Protein AF-A0A5B6ZWM9-F1 (afdb_monomer_lite)

Secondary structure (DSSP, 8-state):
--HHHHHHHHHHHHHHHHHHHHHHHHHHHHHHHHHHHHHHHHHHHHT--HHHHHHHH-HHHH-SSS-----HHHHHHHHHHHHHHHHHHHHHHHHHHHTTSS--

Organism: Davidia involucrata (NCBI:txid16924)

InterPro domains:
  IPR007145 Microtubule-associated protein, MAP65/Ase1/PRC1 [PTHR19321] (1-97)

Sequence (104 aa):
VDETDLSSRKLEDLHKELLALQNEKNDCLKLVLDHLKTLNSLCSVLGMDFKQTVSEVHPSLGDFEGTKNTSSDTIERLAIAIQRLTEVKIQRMQRCGSSKILQL

pLDDT: mean 73.12, std 13.54, range [40.81, 89.62]

Radius of gyration: 22.66 Å; chains: 1; bounding box: 49×35×76 Å

Foldseek 3Di:
DDVVVVVVVVVVVVVVVVVVVVVVVVVLVVVVVVLLVVLVVLCVVVVHDSLVLQCVLPVLRSDPPDDPPSDPSSVVSSVVSVVVSVVVVVVVVVVVVPVPPPPD

Structure (mmCIF, N/CA/C/O backbone):
data_AF-A0A5B6ZWM9-F1
#
_entry.id   AF-A0A5B6ZWM9-F1
#
loop_
_atom_site.group_PDB
_atom_site.id
_atom_site.type_symbol
_atom_site.label_atom_id
_atom_site.label_alt_id
_atom_site.label_comp_id
_atom_site.label_asym_id
_atom_site.label_entity_id
_atom_site.label_seq_id
_atom_site.pdbx_PDB_ins_code
_atom_site.Cartn_x
_atom_site.Cartn_y
_atom_site.Cartn_z
_atom_site.occupancy
_atom_site.B_iso_or_equiv
_atom_site.auth_seq_id
_atom_site.auth_comp_id
_atom_site.auth_asym_id
_atom_site.auth_atom_id
_atom_site.pdbx_PDB_model_num
ATOM 1 N N . VAL A 1 1 ? 28.707 6.639 -38.157 1.00 54.91 1 VAL A N 1
ATOM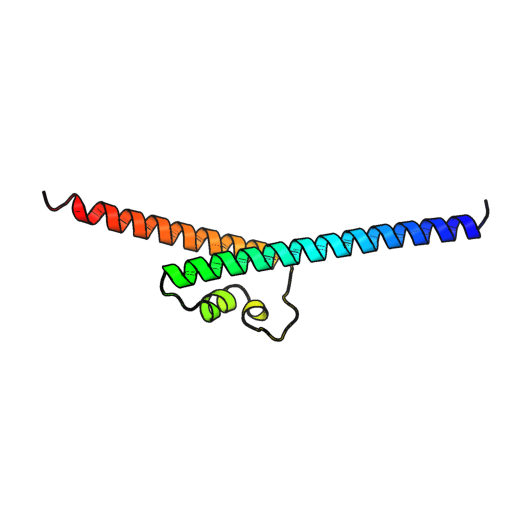 2 C CA . VAL A 1 1 ? 28.111 6.410 -36.823 1.00 54.91 1 VAL A CA 1
ATOM 3 C C . VAL A 1 1 ? 27.705 4.956 -36.805 1.00 54.91 1 VAL A C 1
ATOM 5 O O . VAL A 1 1 ? 26.917 4.572 -37.656 1.00 54.91 1 VAL A O 1
ATOM 8 N N . ASP A 1 2 ? 28.370 4.159 -35.973 1.00 58.66 2 ASP A N 1
ATOM 9 C CA . ASP A 1 2 ? 28.263 2.697 -35.945 1.00 58.66 2 ASP A CA 1
ATOM 10 C C . ASP A 1 2 ? 26.919 2.262 -35.339 1.00 58.66 2 ASP A C 1
ATOM 12 O O . ASP A 1 2 ? 26.571 2.688 -34.237 1.00 58.66 2 ASP A O 1
ATOM 16 N N . GLU A 1 3 ? 26.155 1.415 -36.034 1.00 64.50 3 GLU A N 1
ATOM 17 C CA . GLU A 1 3 ? 24.854 0.905 -35.556 1.00 64.50 3 GLU A CA 1
ATOM 18 C C . GLU A 1 3 ? 24.982 0.1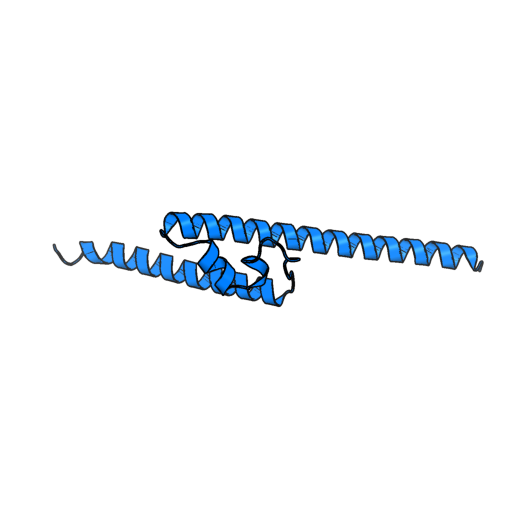32 -34.233 1.00 64.50 3 GLU A C 1
ATOM 20 O O . GLU A 1 3 ? 24.094 0.174 -33.378 1.00 64.50 3 GLU A O 1
ATOM 25 N N . THR A 1 4 ? 26.132 -0.510 -34.023 1.00 66.12 4 THR A N 1
ATOM 26 C CA . THR A 1 4 ? 26.466 -1.249 -32.803 1.00 66.12 4 THR A CA 1
ATOM 27 C C . THR A 1 4 ? 26.521 -0.330 -31.574 1.00 66.12 4 THR A C 1
ATOM 29 O O . THR A 1 4 ? 25.986 -0.674 -30.520 1.00 66.12 4 THR A O 1
ATOM 32 N N . ASP A 1 5 ? 27.069 0.882 -31.711 1.00 67.06 5 ASP A N 1
ATOM 33 C CA . ASP A 1 5 ? 27.131 1.884 -30.633 1.00 67.06 5 ASP A CA 1
ATOM 34 C C . ASP A 1 5 ? 25.730 2.428 -30.284 1.00 67.06 5 ASP A C 1
ATOM 36 O O . ASP A 1 5 ? 25.387 2.616 -29.115 1.00 67.06 5 ASP A O 1
ATOM 40 N N . LEU A 1 6 ? 24.857 2.577 -31.288 1.00 66.12 6 LEU A N 1
ATOM 41 C CA . LEU A 1 6 ? 23.456 2.965 -31.079 1.00 66.12 6 LEU A CA 1
ATOM 42 C C . LEU A 1 6 ? 22.657 1.884 -30.331 1.00 66.12 6 LEU A C 1
ATOM 44 O O . LEU A 1 6 ? 21.859 2.211 -29.449 1.00 66.12 6 LEU A O 1
ATOM 48 N N . SER A 1 7 ? 22.883 0.601 -30.642 1.00 72.88 7 SER A N 1
ATOM 49 C CA . SER A 1 7 ? 22.219 -0.510 -29.944 1.00 72.88 7 SER A CA 1
ATOM 50 C C . SER A 1 7 ? 22.646 -0.648 -28.480 1.00 72.88 7 SER A C 1
ATOM 52 O O . SER A 1 7 ? 21.799 -0.909 -27.624 1.00 72.88 7 SER A O 1
ATOM 54 N N . SER A 1 8 ? 23.924 -0.397 -28.170 1.00 71.06 8 SER A N 1
ATOM 55 C CA . SER A 1 8 ? 24.446 -0.483 -26.801 1.00 71.06 8 SER A CA 1
ATOM 56 C C . SER A 1 8 ? 23.828 0.585 -25.901 1.00 71.06 8 SER A C 1
ATOM 58 O O . SER A 1 8 ? 23.340 0.278 -24.815 1.00 71.06 8 SER A O 1
ATOM 60 N N . ARG A 1 9 ? 23.756 1.834 -26.380 1.00 78.69 9 ARG A N 1
ATOM 61 C CA . ARG A 1 9 ? 23.150 2.942 -25.620 1.00 78.69 9 ARG A CA 1
ATOM 62 C C . ARG A 1 9 ? 21.672 2.705 -25.336 1.00 78.69 9 ARG A C 1
ATOM 64 O O . ARG A 1 9 ? 21.225 2.879 -24.208 1.00 78.69 9 ARG A O 1
ATOM 71 N N . LYS A 1 10 ? 20.915 2.242 -26.335 1.00 78.50 10 LYS A N 1
ATOM 72 C CA . LYS A 1 10 ? 19.482 1.970 -26.161 1.00 78.50 10 LYS A CA 1
ATOM 73 C C . LYS A 1 10 ? 19.221 0.853 -25.148 1.00 78.50 10 LYS A C 1
ATOM 75 O O . LYS A 1 10 ? 18.246 0.921 -24.406 1.00 78.50 10 LYS A O 1
ATOM 80 N N . LEU A 1 11 ? 20.092 -0.155 -25.096 1.00 79.44 11 LEU A N 1
ATOM 81 C CA . LEU A 1 11 ? 20.014 -1.216 -24.095 1.00 79.44 11 LEU A CA 1
ATOM 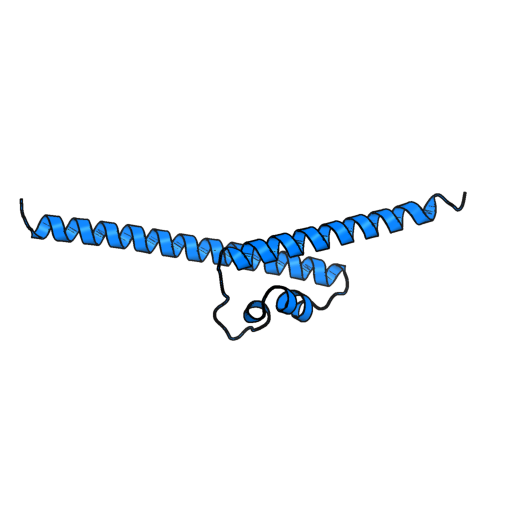82 C C . LEU A 1 11 ? 20.324 -0.696 -22.682 1.00 79.44 11 LEU A C 1
ATOM 84 O O . LEU A 1 11 ? 19.624 -1.048 -21.736 1.00 79.44 11 LEU A O 1
ATOM 88 N N . GLU A 1 12 ? 21.337 0.160 -22.530 1.00 85.69 12 GLU A N 1
ATOM 89 C CA . GLU A 1 12 ? 21.640 0.811 -21.248 1.00 85.69 12 GLU A CA 1
ATOM 90 C C . GLU A 1 12 ? 20.483 1.678 -20.746 1.00 85.69 12 GLU A C 1
ATOM 92 O O . GLU A 1 12 ? 20.169 1.653 -19.555 1.00 85.69 12 GLU A O 1
ATOM 97 N N . ASP A 1 13 ? 19.827 2.419 -21.637 1.00 83.94 13 ASP A N 1
ATOM 98 C CA . ASP A 1 13 ? 18.696 3.271 -21.273 1.00 83.94 13 ASP A CA 1
ATOM 99 C C . ASP A 1 13 ? 17.477 2.446 -20.836 1.00 83.94 13 ASP A C 1
ATOM 101 O O . ASP A 1 13 ? 16.882 2.741 -19.798 1.00 83.94 13 ASP A O 1
ATOM 105 N N . LEU A 1 14 ? 17.176 1.345 -21.533 1.00 79.12 14 LEU A N 1
ATOM 106 C CA . LEU A 1 14 ? 16.129 0.404 -21.118 1.00 79.12 14 LEU A CA 1
ATOM 107 C C . LEU A 1 14 ? 16.432 -0.243 -19.758 1.00 79.12 14 LEU A C 1
ATOM 109 O O . LEU A 1 14 ? 15.528 -0.408 -18.940 1.00 79.12 14 LEU A O 1
ATOM 113 N N . HIS A 1 15 ? 17.694 -0.584 -19.475 1.00 83.25 15 HIS A N 1
ATOM 114 C CA . HIS A 1 15 ? 18.079 -1.106 -18.160 1.00 83.25 15 HIS A CA 1
ATOM 115 C C . HIS A 1 15 ? 17.890 -0.075 -17.041 1.00 83.25 15 HIS A C 1
ATOM 117 O O . HIS A 1 15 ? 17.438 -0.438 -15.952 1.00 83.25 15 HIS A O 1
ATOM 123 N N . LYS A 1 16 ? 18.204 1.203 -17.290 1.00 87.06 16 LYS A N 1
ATOM 124 C CA . LYS A 1 16 ? 17.978 2.284 -16.316 1.00 87.06 16 LYS A CA 1
ATOM 125 C C . LYS A 1 16 ? 16.490 2.484 -16.042 1.00 87.06 16 LYS A C 1
ATOM 127 O O . LYS A 1 16 ? 16.106 2.607 -14.881 1.00 87.06 16 LYS A O 1
ATOM 132 N N . GLU A 1 17 ? 15.664 2.486 -17.085 1.00 86.00 17 GLU A N 1
ATOM 133 C CA . GLU A 1 17 ? 14.210 2.616 -16.956 1.00 86.00 17 GLU A CA 1
ATOM 134 C C . GLU A 1 17 ? 13.617 1.443 -16.166 1.00 86.00 17 GLU A C 1
ATOM 136 O O . GLU A 1 17 ? 12.861 1.642 -15.216 1.00 86.00 17 GLU A O 1
ATOM 141 N N . LEU A 1 18 ? 14.039 0.216 -16.480 1.00 83.56 18 LEU A N 1
ATOM 142 C CA . LEU A 1 18 ? 13.607 -0.978 -15.760 1.00 83.56 18 LEU A CA 1
ATOM 143 C C . LEU A 1 18 ? 14.000 -0.927 -14.278 1.00 83.56 18 LEU A C 1
ATOM 145 O O . LEU A 1 18 ? 13.186 -1.261 -13.417 1.00 83.56 18 LEU A O 1
ATOM 149 N N . LEU A 1 19 ? 15.217 -0.473 -13.963 1.00 86.62 19 LEU A N 1
ATOM 150 C CA . LEU A 1 19 ? 15.668 -0.309 -12.581 1.00 86.62 19 LEU A CA 1
ATOM 151 C C . LEU A 1 19 ? 14.849 0.755 -11.834 1.00 86.62 19 LEU A C 1
ATOM 153 O O . LEU A 1 19 ? 14.479 0.543 -10.678 1.00 86.62 19 LEU A O 1
ATOM 157 N N . ALA A 1 20 ? 14.536 1.878 -12.484 1.00 83.56 20 ALA A N 1
ATOM 158 C CA . ALA A 1 20 ? 13.695 2.922 -11.904 1.00 83.56 20 ALA A CA 1
ATOM 159 C C . ALA A 1 20 ? 12.292 2.390 -11.573 1.00 83.56 20 ALA A C 1
ATOM 161 O O . ALA A 1 20 ? 11.836 2.535 -10.438 1.00 83.56 20 ALA A O 1
ATOM 162 N N . LEU A 1 21 ? 11.662 1.680 -12.514 1.00 78.25 21 LEU A N 1
ATOM 163 C CA . LEU A 1 21 ? 10.348 1.057 -12.320 1.00 78.25 21 LEU A CA 1
ATOM 164 C C . LEU A 1 21 ? 10.362 -0.003 -11.208 1.00 78.25 21 LEU A C 1
ATOM 166 O O . LEU A 1 21 ? 9.420 -0.110 -10.421 1.00 78.25 21 LEU A O 1
ATOM 170 N N . GLN A 1 22 ? 11.435 -0.791 -11.104 1.00 79.94 22 GLN A N 1
ATOM 171 C CA . GLN A 1 22 ? 11.591 -1.758 -10.016 1.00 79.94 22 GLN A CA 1
ATOM 172 C C . GLN A 1 22 ? 11.728 -1.081 -8.649 1.00 79.94 22 GLN A C 1
ATOM 174 O O . GLN A 1 22 ? 11.144 -1.558 -7.672 1.00 79.94 22 GLN A O 1
ATOM 179 N N . ASN A 1 23 ? 12.472 0.022 -8.568 1.00 83.62 23 ASN A N 1
ATOM 180 C CA . ASN A 1 23 ? 12.604 0.795 -7.336 1.00 83.62 23 ASN A CA 1
ATOM 181 C C . ASN A 1 23 ? 11.265 1.411 -6.921 1.00 83.62 23 ASN A C 1
ATOM 183 O O . ASN A 1 23 ? 10.856 1.239 -5.775 1.00 83.62 23 ASN A O 1
ATOM 187 N N . GLU A 1 24 ? 10.537 2.016 -7.859 1.00 78.94 24 GLU A N 1
ATOM 188 C CA . GLU A 1 24 ? 9.211 2.585 -7.606 1.00 78.94 24 GLU A CA 1
ATOM 189 C C . GLU A 1 24 ? 8.226 1.523 -7.097 1.00 78.94 24 GLU A C 1
ATOM 191 O O . GLU A 1 24 ? 7.554 1.719 -6.081 1.00 78.94 24 GLU A O 1
ATOM 196 N N . LYS A 1 25 ? 8.206 0.342 -7.729 1.00 78.44 25 LYS A N 1
ATOM 197 C CA . LYS A 1 25 ? 7.409 -0.797 -7.256 1.00 78.44 25 LYS A CA 1
ATOM 198 C C . LYS A 1 25 ? 7.767 -1.180 -5.815 1.00 78.44 25 LYS A C 1
ATOM 200 O O . LYS A 1 25 ? 6.874 -1.432 -5.005 1.00 78.44 25 LYS A O 1
ATOM 205 N N . ASN A 1 26 ? 9.057 -1.258 -5.492 1.00 77.62 26 ASN A N 1
ATOM 206 C CA . ASN A 1 26 ? 9.516 -1.629 -4.153 1.00 77.62 26 ASN A CA 1
ATOM 207 C C . ASN A 1 26 ? 9.136 -0.585 -3.101 1.00 77.62 26 ASN A C 1
ATOM 209 O O . ASN A 1 26 ? 8.704 -0.950 -2.007 1.00 77.62 26 ASN A O 1
ATOM 213 N N . ASP A 1 27 ? 9.263 0.697 -3.421 1.00 84.44 27 ASP A N 1
ATOM 214 C CA . ASP A 1 27 ? 8.906 1.773 -2.501 1.00 84.44 27 ASP A CA 1
ATOM 215 C C . ASP A 1 27 ? 7.391 1.850 -2.291 1.00 84.44 27 ASP A C 1
ATOM 217 O O . ASP A 1 27 ? 6.934 1.983 -1.152 1.00 84.44 27 ASP A O 1
ATOM 221 N N . CYS A 1 28 ? 6.601 1.612 -3.341 1.00 83.69 28 CYS A N 1
ATOM 222 C CA . CYS A 1 28 ? 5.155 1.454 -3.220 1.00 83.69 28 CYS A CA 1
ATOM 223 C C . CYS A 1 28 ? 4.779 0.279 -2.298 1.00 83.69 28 CYS A C 1
ATOM 225 O O . CYS A 1 28 ? 3.897 0.410 -1.446 1.00 83.69 28 CYS A O 1
ATOM 227 N N . LEU A 1 29 ? 5.452 -0.872 -2.423 1.00 80.19 29 LEU A N 1
ATOM 228 C CA . LEU A 1 29 ? 5.206 -2.032 -1.558 1.00 80.19 29 LEU A CA 1
ATOM 229 C C . LEU A 1 29 ? 5.552 -1.746 -0.093 1.00 80.19 29 LEU A C 1
ATOM 231 O O . LEU A 1 29 ? 4.779 -2.114 0.795 1.00 80.19 29 LEU A O 1
ATOM 235 N N . LYS A 1 30 ? 6.677 -1.071 0.175 1.00 86.06 30 LYS A N 1
ATOM 236 C CA . LYS A 1 30 ? 7.046 -0.651 1.538 1.00 86.06 30 LYS A CA 1
ATOM 237 C C . LYS A 1 30 ? 5.972 0.248 2.144 1.00 86.06 30 LYS A C 1
ATOM 239 O O . LYS A 1 30 ? 5.540 -0.004 3.267 1.00 86.06 30 LYS A O 1
ATOM 244 N N . LEU A 1 31 ? 5.489 1.228 1.378 1.00 87.56 31 LEU A N 1
ATOM 245 C CA . LEU A 1 31 ? 4.454 2.151 1.833 1.00 87.56 31 LEU A CA 1
ATOM 246 C C . LEU A 1 31 ? 3.179 1.402 2.244 1.00 87.56 31 LEU A C 1
ATOM 248 O O . LEU A 1 31 ? 2.664 1.623 3.340 1.00 87.56 31 LEU A O 1
ATOM 252 N N . VAL A 1 32 ? 2.716 0.461 1.414 1.00 82.75 32 VAL A N 1
ATOM 253 C CA . VAL A 1 32 ? 1.543 -0.376 1.716 1.00 82.75 32 VAL A CA 1
ATOM 254 C C . VAL A 1 32 ? 1.755 -1.204 2.985 1.00 82.75 32 VAL A C 1
ATOM 256 O O . VAL A 1 32 ? 0.860 -1.273 3.829 1.00 82.75 32 VAL A O 1
ATOM 259 N N . LEU A 1 33 ? 2.933 -1.808 3.165 1.00 83.56 33 LEU A N 1
ATOM 260 C CA . LEU A 1 33 ? 3.244 -2.582 4.372 1.00 83.56 33 LEU A CA 1
ATOM 261 C C . LEU A 1 33 ? 3.217 -1.717 5.635 1.00 83.56 33 LEU A C 1
ATOM 263 O O . LEU A 1 33 ? 2.689 -2.148 6.661 1.00 83.56 33 LEU A O 1
ATOM 267 N N . ASP A 1 34 ? 3.737 -0.496 5.573 1.00 88.81 34 ASP A N 1
ATOM 268 C CA . ASP A 1 34 ? 3.742 0.412 6.720 1.00 88.81 34 ASP A CA 1
ATOM 269 C C . ASP A 1 34 ? 2.337 0.942 7.048 1.00 88.81 34 ASP A C 1
ATOM 271 O O . ASP A 1 34 ? 1.972 1.063 8.224 1.00 88.81 34 ASP A O 1
ATOM 275 N N . HIS A 1 35 ? 1.497 1.148 6.030 1.00 85.38 35 HIS A N 1
ATOM 276 C CA . HIS A 1 35 ? 0.081 1.473 6.216 1.00 85.38 35 HIS A CA 1
ATOM 277 C C . HIS A 1 35 ? -0.674 0.316 6.882 1.00 85.38 35 HIS A C 1
ATOM 279 O O . HIS A 1 35 ? -1.418 0.540 7.837 1.00 85.38 35 HIS A O 1
ATOM 285 N N . LEU A 1 36 ? -0.431 -0.931 6.458 1.00 85.94 36 LEU A N 1
ATOM 286 C CA . LEU A 1 36 ? -1.030 -2.118 7.077 1.00 85.94 36 LEU A CA 1
ATOM 287 C C . LEU A 1 36 ? -0.586 -2.303 8.535 1.00 85.94 36 LEU A C 1
ATOM 289 O O . LEU A 1 36 ? -1.421 -2.611 9.384 1.00 85.94 36 LEU A O 1
ATOM 293 N N . LYS A 1 37 ? 0.693 -2.065 8.863 1.00 88.62 37 LYS A N 1
ATOM 294 C CA . LYS A 1 37 ? 1.181 -2.094 10.257 1.00 88.62 37 LYS A CA 1
ATOM 295 C C . LYS A 1 37 ? 0.476 -1.052 11.122 1.00 88.62 37 LYS A C 1
ATOM 297 O O . LYS A 1 37 ? 0.048 -1.357 12.236 1.00 88.62 37 LYS A O 1
ATOM 302 N N . THR A 1 38 ? 0.339 0.166 10.602 1.00 89.62 38 THR A N 1
ATOM 303 C CA . THR A 1 38 ? -0.337 1.269 11.297 1.00 89.62 38 THR A CA 1
ATOM 304 C C . THR A 1 38 ? -1.806 0.936 11.533 1.00 89.62 38 THR A C 1
ATOM 306 O O . THR A 1 38 ? -2.304 1.071 12.651 1.00 89.62 38 THR A O 1
ATOM 309 N N . LEU A 1 39 ? -2.483 0.417 10.509 1.00 87.56 39 LEU A N 1
ATOM 310 C CA . LEU A 1 39 ? -3.873 -0.011 10.596 1.00 87.56 39 LEU A CA 1
ATOM 311 C C . LEU A 1 39 ? -4.061 -1.158 11.597 1.00 87.56 39 LEU A C 1
ATOM 313 O O . LEU A 1 39 ? -5.005 -1.120 12.381 1.00 87.56 39 LEU A O 1
ATOM 317 N N . ASN A 1 40 ? -3.149 -2.132 11.636 1.00 88.00 40 ASN A N 1
ATOM 318 C CA . ASN A 1 40 ? -3.195 -3.233 12.601 1.00 88.00 40 ASN A CA 1
ATOM 319 C C . ASN A 1 40 ? -3.053 -2.740 14.049 1.00 88.00 40 ASN A C 1
ATOM 321 O O . ASN A 1 40 ? -3.798 -3.168 14.932 1.00 88.00 40 ASN A O 1
ATOM 325 N N . SER A 1 41 ? -2.138 -1.797 14.286 1.00 88.62 41 SER A N 1
ATOM 326 C CA . SER A 1 41 ? -1.985 -1.147 15.592 1.00 88.62 41 SER A CA 1
ATOM 327 C C . SER A 1 41 ? -3.270 -0.420 16.005 1.00 88.62 41 SER A C 1
ATOM 329 O O . SER A 1 41 ? -3.759 -0.597 17.121 1.00 88.62 41 SER A O 1
ATOM 331 N N . LEU A 1 42 ? -3.886 0.326 15.081 1.00 80.75 42 LEU A N 1
ATOM 332 C CA . LEU A 1 42 ? -5.152 1.018 15.331 1.00 80.75 42 LEU A CA 1
ATOM 333 C C . LEU A 1 42 ? -6.305 0.047 15.611 1.00 80.75 42 LEU A C 1
ATOM 335 O O . LEU A 1 42 ? -7.040 0.257 16.574 1.00 80.75 42 LEU A O 1
ATOM 339 N N . CYS A 1 43 ? -6.442 -1.025 14.826 1.00 87.62 43 CYS A N 1
ATOM 340 C CA . CYS A 1 43 ? -7.466 -2.050 15.039 1.00 87.62 43 CYS A CA 1
ATOM 341 C C . CYS A 1 43 ? -7.300 -2.725 16.407 1.00 87.62 43 CYS A C 1
ATOM 343 O O . CYS A 1 43 ? -8.280 -2.870 17.136 1.00 87.62 43 CYS A O 1
ATOM 345 N N . SER A 1 44 ? -6.059 -3.034 16.800 1.00 84.19 44 SER A N 1
ATOM 346 C CA . SER A 1 44 ? -5.743 -3.624 18.107 1.00 84.19 44 SER A CA 1
ATOM 347 C C . SER A 1 44 ? -6.138 -2.705 19.269 1.00 84.19 44 SER A C 1
ATOM 349 O O . SER A 1 44 ? -6.749 -3.155 20.233 1.00 84.19 44 SER A O 1
ATOM 351 N N . VAL A 1 45 ? -5.840 -1.404 19.172 1.00 86.25 45 VAL A N 1
ATOM 352 C CA . VAL A 1 45 ? -6.189 -0.415 20.211 1.00 86.25 45 VAL A CA 1
ATOM 353 C C . VAL A 1 45 ? -7.700 -0.171 20.288 1.00 86.25 45 VAL A C 1
ATOM 355 O O . VAL A 1 45 ? -8.231 0.093 21.365 1.00 86.25 45 VAL A O 1
ATOM 358 N N . LEU A 1 46 ? -8.400 -0.236 19.155 1.00 80.56 46 LEU A N 1
ATOM 359 C CA . LEU A 1 46 ? -9.835 0.042 19.062 1.00 80.56 46 LEU A CA 1
ATOM 360 C C . LEU A 1 46 ? -10.719 -1.198 19.267 1.00 80.56 46 LEU A C 1
ATOM 362 O O . LEU A 1 46 ? -11.941 -1.048 19.302 1.00 80.56 46 LEU A O 1
ATOM 366 N N . GLY A 1 47 ? -10.128 -2.391 19.400 1.00 82.31 47 GLY A N 1
ATOM 367 C CA . GLY A 1 47 ? -10.856 -3.658 19.515 1.00 82.31 47 GLY A CA 1
ATOM 368 C C . GLY A 1 47 ? -11.610 -4.042 18.237 1.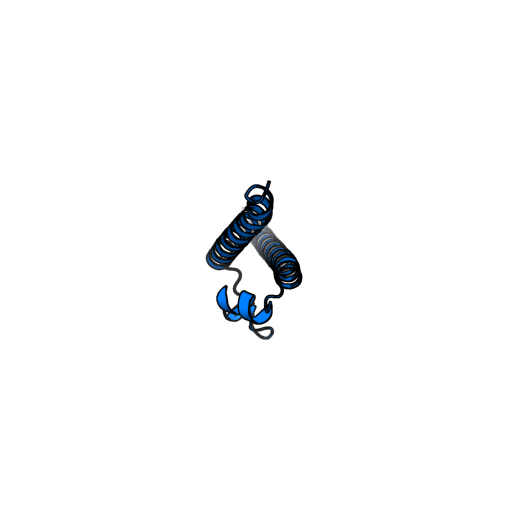00 82.31 47 GLY A C 1
ATOM 369 O O . GLY A 1 47 ? -12.683 -4.633 18.315 1.00 82.31 47 GLY A O 1
ATOM 370 N N . MET A 1 48 ? -11.091 -3.652 17.070 1.00 82.94 48 MET A N 1
ATOM 371 C CA . MET A 1 48 ? -11.700 -3.903 15.761 1.00 82.94 48 MET A CA 1
ATOM 372 C C . MET A 1 48 ? -11.052 -5.102 15.065 1.00 82.94 48 MET A C 1
ATOM 374 O O . MET A 1 48 ? -9.854 -5.346 15.218 1.00 82.94 48 MET A O 1
ATOM 378 N N . ASP A 1 49 ? -11.831 -5.822 14.254 1.00 83.00 49 ASP A N 1
ATOM 379 C CA . ASP A 1 49 ? -11.305 -6.901 13.419 1.00 83.00 49 ASP A CA 1
ATOM 380 C C . ASP A 1 49 ? -10.488 -6.316 12.256 1.00 83.00 49 ASP A C 1
ATOM 382 O O . ASP A 1 49 ? -11.009 -5.643 11.358 1.00 83.00 49 ASP A O 1
ATOM 386 N N . PHE A 1 50 ? -9.180 -6.566 12.289 1.00 79.12 50 PHE A N 1
ATOM 387 C CA . PHE A 1 50 ? -8.245 -6.089 11.275 1.00 79.12 50 PHE A CA 1
ATOM 388 C C . PHE A 1 50 ? -8.538 -6.672 9.888 1.00 79.12 50 PHE A C 1
ATOM 390 O O . PHE A 1 50 ? -8.465 -5.953 8.894 1.00 79.12 50 PHE A O 1
ATOM 397 N N . LYS A 1 51 ? -8.895 -7.957 9.802 1.00 76.31 51 LYS A N 1
ATOM 398 C CA . LYS A 1 51 ? -9.132 -8.645 8.528 1.00 76.31 51 LYS A CA 1
ATOM 399 C C . LYS A 1 51 ? -10.384 -8.097 7.848 1.00 76.31 51 LYS A C 1
ATOM 401 O O . LYS A 1 51 ? -10.345 -7.812 6.652 1.00 76.31 51 LYS A O 1
ATOM 406 N N . GLN A 1 52 ? -11.442 -7.868 8.623 1.00 78.06 52 GLN A N 1
ATOM 407 C CA . GLN A 1 52 ? -12.656 -7.200 8.163 1.00 78.06 52 GLN A CA 1
ATOM 408 C C . GLN A 1 52 ? -12.338 -5.780 7.668 1.00 78.06 52 GLN A C 1
ATOM 410 O O . GLN A 1 52 ? -12.645 -5.440 6.527 1.00 78.06 52 GLN A O 1
ATOM 415 N N . THR A 1 53 ? -11.611 -4.995 8.470 1.00 78.75 53 THR A N 1
ATOM 416 C CA . THR A 1 53 ? -11.255 -3.601 8.144 1.00 78.75 53 THR A CA 1
ATOM 417 C C . THR A 1 53 ? -10.412 -3.495 6.866 1.00 78.75 53 THR A C 1
ATOM 419 O O . THR A 1 53 ? -10.630 -2.609 6.045 1.00 78.75 53 THR A O 1
ATOM 422 N N . VAL A 1 54 ? -9.462 -4.409 6.651 1.00 78.38 54 VAL A N 1
ATOM 423 C CA . VAL A 1 54 ? -8.625 -4.433 5.439 1.00 78.38 54 VAL A CA 1
ATOM 424 C C . VAL A 1 54 ? -9.420 -4.877 4.207 1.00 78.38 54 VAL A C 1
ATOM 426 O O . VAL A 1 54 ? -9.230 -4.321 3.124 1.00 78.38 54 VAL A O 1
ATOM 429 N N . SER A 1 55 ? -10.326 -5.847 4.361 1.00 73.12 55 SER A N 1
ATOM 430 C CA . SER A 1 55 ? -11.172 -6.332 3.262 1.00 73.12 55 SER A CA 1
ATOM 431 C C . SER A 1 55 ? -12.142 -5.266 2.736 1.00 73.12 55 SER A C 1
ATOM 433 O O . SER A 1 55 ? -12.422 -5.235 1.539 1.00 73.12 55 SER A O 1
ATOM 435 N N . GLU A 1 56 ? -12.583 -4.347 3.602 1.00 75.44 56 GLU A N 1
ATOM 436 C CA . GLU A 1 56 ? -13.417 -3.194 3.239 1.00 75.44 56 GLU A CA 1
ATOM 437 C C . GLU A 1 56 ? -12.651 -2.127 2.442 1.00 75.44 56 GLU A C 1
ATOM 439 O O . GLU A 1 56 ? -13.248 -1.412 1.636 1.00 75.44 56 GLU A O 1
ATOM 444 N N . VAL A 1 57 ? -11.330 -2.022 2.631 1.00 73.44 57 VAL A N 1
ATOM 445 C CA . VAL A 1 57 ? -10.483 -1.091 1.869 1.00 73.44 57 VAL A CA 1
ATOM 446 C C . VAL A 1 57 ? -10.269 -1.598 0.446 1.00 73.44 57 VAL A C 1
ATOM 448 O O . VAL A 1 57 ? -10.438 -0.844 -0.515 1.00 73.44 57 VAL A O 1
ATOM 451 N N . HIS A 1 58 ? -9.900 -2.872 0.299 1.00 63.22 58 HIS A N 1
ATOM 452 C CA . HIS A 1 58 ? -9.842 -3.533 -0.999 1.00 63.22 58 HIS A CA 1
ATOM 453 C C . HIS A 1 58 ? -9.874 -5.063 -0.822 1.00 63.22 58 HIS A C 1
ATOM 455 O O . HIS A 1 58 ? -9.085 -5.592 -0.031 1.00 63.22 58 HIS A O 1
ATOM 461 N N . PRO A 1 59 ? -10.683 -5.808 -1.602 1.00 63.41 59 PRO A N 1
ATOM 462 C CA . PRO A 1 59 ? -10.780 -7.265 -1.480 1.00 63.41 59 PRO A CA 1
ATOM 463 C C . PRO A 1 59 ? -9.420 -7.969 -1.612 1.00 63.41 59 PRO A C 1
ATOM 465 O O . PRO A 1 59 ? -9.101 -8.853 -0.824 1.00 63.41 59 PRO A O 1
ATOM 468 N N . SER A 1 60 ? -8.554 -7.502 -2.524 1.00 62.78 60 SER A N 1
ATOM 469 C CA . SER A 1 60 ? -7.202 -8.064 -2.721 1.00 62.78 60 SER A CA 1
ATOM 470 C C . SER A 1 60 ? -6.206 -7.767 -1.589 1.00 62.78 60 SER A C 1
ATOM 472 O O . SER A 1 60 ? -5.060 -8.202 -1.661 1.00 62.78 60 SER A O 1
ATOM 474 N N . LEU A 1 61 ? -6.561 -6.928 -0.612 1.00 56.66 61 LEU A N 1
ATOM 475 C CA . LEU A 1 61 ? -5.737 -6.696 0.577 1.00 56.66 61 LEU A CA 1
ATOM 476 C C . LEU A 1 61 ? -6.123 -7.659 1.706 1.00 56.66 61 LEU A C 1
ATOM 478 O O . LEU A 1 61 ? -5.253 -8.024 2.497 1.00 56.66 61 LEU A O 1
ATOM 482 N N . GLY A 1 62 ? -7.400 -8.059 1.763 1.00 48.72 62 GLY A N 1
ATOM 483 C CA . GLY A 1 62 ? -7.913 -9.087 2.672 1.00 48.72 62 GLY A CA 1
ATOM 484 C C . GLY A 1 62 ? -7.616 -10.512 2.198 1.00 48.72 62 GLY A C 1
ATOM 485 O O . GLY A 1 62 ? -7.556 -11.430 3.019 1.00 48.72 62 GLY A O 1
ATOM 486 N N . ASP A 1 63 ? -7.382 -10.680 0.895 1.00 53.06 63 ASP A N 1
ATOM 487 C CA . ASP A 1 63 ? -6.916 -11.927 0.305 1.00 53.06 63 ASP A CA 1
ATOM 488 C C . ASP A 1 63 ? -5.386 -12.022 0.427 1.00 53.06 63 ASP A C 1
ATOM 490 O O . ASP A 1 63 ? -4.631 -11.245 -0.166 1.00 53.06 63 ASP A O 1
ATOM 494 N N . PHE A 1 64 ? -4.905 -12.948 1.257 1.00 52.69 64 PHE A N 1
ATOM 495 C CA . PHE A 1 64 ? -3.467 -13.170 1.459 1.00 52.69 64 PHE A CA 1
ATOM 496 C C . PHE A 1 64 ? -2.813 -13.911 0.279 1.00 52.69 64 PHE A C 1
ATOM 498 O O . PHE A 1 64 ? -1.588 -14.004 0.233 1.00 52.69 64 PHE A O 1
ATOM 505 N N . GLU A 1 65 ? -3.616 -14.402 -0.671 1.00 50.34 65 GLU A N 1
ATOM 506 C CA . GLU A 1 65 ? -3.207 -15.341 -1.722 1.00 50.34 65 GLU A CA 1
ATOM 507 C C . GLU A 1 65 ? -3.074 -14.696 -3.121 1.00 50.34 65 GLU A C 1
ATOM 509 O O . GLU A 1 65 ? -2.531 -15.305 -4.039 1.00 50.34 65 GLU A O 1
ATOM 514 N N . GLY A 1 66 ? -3.496 -13.434 -3.289 1.00 49.84 66 GLY A N 1
ATOM 515 C CA . GLY A 1 66 ? -3.449 -12.706 -4.564 1.00 49.84 66 GLY A CA 1
ATOM 516 C C . GLY A 1 66 ? -2.415 -11.577 -4.606 1.00 49.84 66 GLY A C 1
ATOM 517 O O . GLY A 1 66 ? -2.131 -10.924 -3.599 1.00 49.84 66 GLY A O 1
ATOM 518 N N . THR A 1 67 ? -1.868 -11.296 -5.796 1.00 45.41 67 THR A N 1
ATOM 519 C CA . THR A 1 67 ? -1.025 -10.117 -6.053 1.00 45.41 67 THR A CA 1
ATOM 520 C C . THR A 1 67 ? -1.757 -8.851 -5.606 1.00 45.41 67 THR A C 1
ATOM 522 O O . THR A 1 67 ? -2.750 -8.459 -6.220 1.00 45.41 67 THR A O 1
ATOM 525 N N . LYS A 1 68 ? -1.283 -8.218 -4.523 1.00 53.94 68 LYS A N 1
ATOM 526 C CA . LYS A 1 68 ? -1.854 -6.968 -4.007 1.00 53.94 68 LYS A CA 1
ATOM 527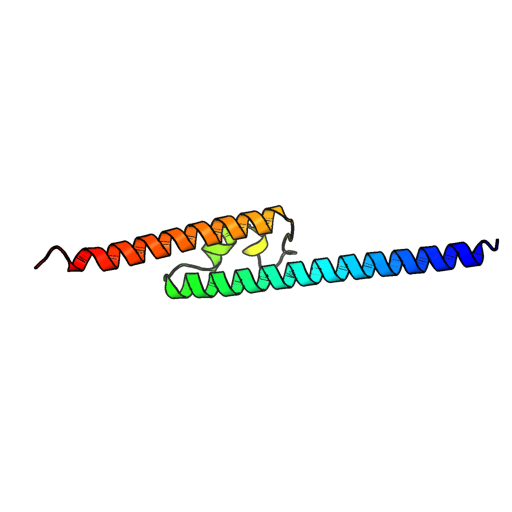 C C . LYS A 1 68 ? -1.816 -5.911 -5.111 1.00 53.94 68 LYS A C 1
ATOM 529 O O . LYS A 1 68 ? -0.742 -5.525 -5.561 1.00 53.94 68 LYS A O 1
ATOM 534 N N . ASN A 1 69 ? -2.995 -5.470 -5.538 1.00 53.66 69 ASN A N 1
ATOM 535 C CA . ASN A 1 69 ? -3.179 -4.315 -6.403 1.00 53.66 69 ASN A CA 1
ATOM 536 C C . ASN A 1 69 ? -2.525 -3.085 -5.741 1.00 53.66 69 ASN A C 1
ATOM 538 O O . ASN A 1 69 ? -3.002 -2.608 -4.716 1.00 53.66 69 ASN A O 1
ATOM 542 N N . THR A 1 70 ? -1.418 -2.607 -6.306 1.00 56.78 70 THR A N 1
ATOM 543 C CA . THR A 1 70 ? -0.686 -1.398 -5.891 1.00 56.78 70 THR A CA 1
ATOM 544 C C . THR A 1 70 ? -0.964 -0.235 -6.849 1.00 56.78 70 THR A C 1
ATOM 546 O O . THR A 1 70 ? -0.039 0.438 -7.294 1.00 56.78 70 THR A O 1
ATOM 549 N N . SER A 1 71 ? -2.222 -0.024 -7.249 1.00 65.75 71 SER A N 1
ATOM 550 C CA . SER A 1 71 ? -2.601 1.163 -8.025 1.00 65.75 71 SER A CA 1
ATOM 551 C C . SER A 1 71 ? -2.647 2.416 -7.143 1.00 65.75 71 SER A C 1
ATOM 553 O O . SER A 1 71 ? -2.907 2.332 -5.939 1.00 65.75 71 SER A O 1
ATOM 555 N N . SER A 1 72 ? -2.447 3.591 -7.753 1.00 69.06 72 SER A N 1
ATOM 556 C CA . SER A 1 72 ? -2.603 4.900 -7.093 1.0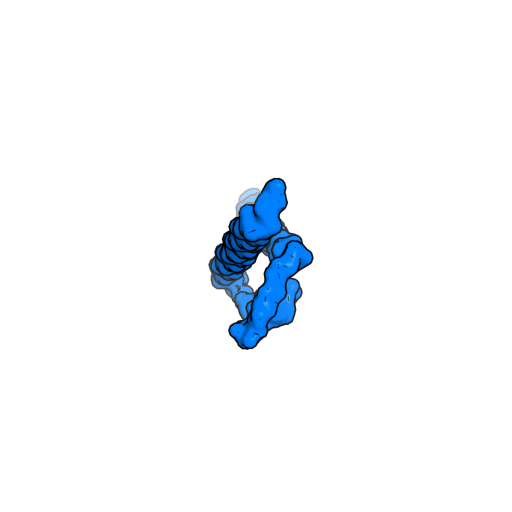0 69.06 72 SER A CA 1
ATOM 557 C C . SER A 1 72 ? -3.966 5.035 -6.392 1.00 69.06 72 SER A C 1
ATOM 559 O O . SER A 1 72 ? -4.028 5.494 -5.252 1.00 69.06 72 SER A O 1
ATOM 561 N N . ASP A 1 73 ? -5.030 4.485 -6.989 1.00 71.12 73 ASP A N 1
ATOM 562 C CA . ASP A 1 73 ? -6.375 4.451 -6.396 1.00 71.12 73 ASP A CA 1
ATOM 563 C C . ASP A 1 73 ? -6.433 3.669 -5.074 1.00 71.12 73 ASP A C 1
ATOM 565 O O . ASP A 1 73 ? -7.212 3.990 -4.176 1.00 71.12 73 ASP A O 1
ATOM 569 N N . THR A 1 74 ? -5.618 2.618 -4.931 1.00 70.12 74 THR A N 1
ATOM 570 C CA . THR A 1 74 ? -5.566 1.814 -3.699 1.00 70.12 74 THR A CA 1
ATOM 571 C C . THR A 1 74 ? -4.885 2.593 -2.573 1.00 70.12 74 THR A C 1
ATOM 573 O O . THR A 1 74 ? -5.312 2.517 -1.419 1.00 70.12 74 THR A O 1
ATOM 576 N N . ILE A 1 75 ? -3.870 3.394 -2.909 1.00 76.12 75 ILE A N 1
ATOM 577 C CA . ILE A 1 75 ? -3.184 4.291 -1.969 1.00 76.12 75 ILE A CA 1
ATOM 578 C C . ILE A 1 75 ? -4.134 5.401 -1.504 1.00 76.12 75 ILE A C 1
ATOM 580 O O . ILE A 1 75 ? -4.230 5.663 -0.305 1.00 76.12 75 ILE A O 1
ATOM 584 N N . GLU A 1 76 ? -4.891 6.009 -2.419 1.00 77.88 76 GLU A N 1
ATOM 585 C CA . GLU A 1 76 ? -5.865 7.053 -2.083 1.00 77.88 76 GLU A CA 1
ATOM 586 C C . GLU A 1 76 ? -6.978 6.520 -1.168 1.00 77.88 76 GLU A C 1
ATOM 588 O O . GLU A 1 76 ? -7.304 7.125 -0.144 1.00 77.88 76 GLU A O 1
ATOM 593 N N . ARG A 1 77 ? -7.515 5.330 -1.464 1.00 77.12 77 ARG A N 1
ATOM 594 C CA . ARG A 1 77 ? -8.531 4.679 -0.619 1.00 77.12 77 ARG A CA 1
ATOM 595 C C . ARG A 1 77 ? -8.008 4.357 0.780 1.00 77.12 77 ARG A C 1
ATOM 597 O O . ARG A 1 77 ? -8.736 4.551 1.756 1.00 77.12 77 ARG A O 1
ATOM 604 N N . LEU A 1 78 ? -6.752 3.918 0.893 1.00 79.12 78 LEU A N 1
ATOM 605 C CA . LEU A 1 78 ? -6.083 3.723 2.182 1.00 79.12 78 LEU A CA 1
ATOM 606 C C . LEU A 1 78 ? -5.947 5.041 2.953 1.00 79.12 78 LEU A C 1
ATOM 608 O O . LEU A 1 78 ? -6.257 5.083 4.143 1.00 79.12 78 LEU A O 1
ATOM 612 N N . ALA A 1 79 ? -5.539 6.122 2.286 1.00 80.88 79 ALA A N 1
ATOM 613 C CA . ALA A 1 79 ? -5.418 7.439 2.905 1.00 80.88 79 ALA A CA 1
ATOM 614 C C . ALA A 1 79 ? -6.772 7.948 3.436 1.00 80.88 79 ALA A C 1
ATOM 616 O O . ALA A 1 79 ? -6.859 8.389 4.585 1.00 80.88 79 ALA A O 1
ATOM 617 N N . ILE A 1 80 ? -7.847 7.795 2.654 1.00 83.56 80 ILE A N 1
ATOM 618 C CA . ILE A 1 80 ? -9.215 8.151 3.065 1.00 83.56 80 ILE A CA 1
ATOM 619 C C . ILE A 1 80 ? -9.649 7.332 4.290 1.00 83.56 80 ILE A C 1
ATOM 621 O O . ILE A 1 80 ? -10.222 7.882 5.234 1.00 83.56 80 ILE A O 1
ATOM 625 N N . ALA A 1 81 ? -9.368 6.026 4.309 1.00 81.06 81 ALA A N 1
ATOM 626 C CA . ALA A 1 81 ? -9.699 5.167 5.445 1.00 81.06 81 ALA A CA 1
ATOM 627 C C . ALA A 1 81 ? -8.943 5.586 6.721 1.00 81.06 81 ALA A C 1
ATOM 629 O O . ALA A 1 81 ? -9.549 5.708 7.788 1.00 81.06 81 ALA A O 1
ATOM 630 N N . ILE A 1 82 ? -7.643 5.884 6.610 1.00 87.31 82 ILE A N 1
ATOM 631 C CA . ILE A 1 82 ? -6.812 6.365 7.725 1.00 87.31 82 ILE A CA 1
ATOM 632 C C . ILE A 1 82 ? -7.336 7.697 8.273 1.00 87.31 82 ILE A C 1
ATOM 634 O O . ILE A 1 82 ? -7.437 7.868 9.493 1.00 87.31 82 ILE A O 1
ATOM 638 N N . GLN A 1 83 ? -7.702 8.631 7.395 1.00 87.44 83 GLN A N 1
ATOM 639 C CA . GLN A 1 83 ? -8.235 9.929 7.800 1.00 87.44 83 GLN A CA 1
ATOM 640 C C . GLN A 1 83 ? -9.551 9.773 8.572 1.00 87.44 83 GLN A C 1
ATOM 642 O O . GLN A 1 83 ? -9.687 10.315 9.670 1.00 87.44 83 GLN A O 1
ATOM 647 N N . ARG A 1 84 ? -10.481 8.955 8.062 1.00 88.31 84 ARG A N 1
ATOM 648 C CA . ARG A 1 84 ? -11.761 8.664 8.730 1.00 88.31 84 ARG A CA 1
ATOM 649 C C . ARG A 1 84 ? -11.564 8.050 10.114 1.00 88.31 84 ARG A C 1
ATOM 651 O O . ARG A 1 84 ? -12.187 8.485 11.080 1.00 88.31 84 ARG A O 1
ATOM 658 N N . LEU A 1 85 ? -10.677 7.062 10.238 1.00 80.88 85 LEU A N 1
ATOM 659 C CA . LEU A 1 85 ? -10.400 6.413 11.525 1.00 80.88 85 LEU A CA 1
ATOM 660 C C . LEU A 1 85 ? -9.747 7.373 12.530 1.00 80.88 85 LEU A C 1
ATOM 662 O O . LEU A 1 85 ? -10.045 7.319 13.725 1.00 80.88 85 LEU A O 1
ATOM 666 N N . THR A 1 86 ? -8.898 8.284 12.054 1.00 80.88 86 THR A N 1
ATOM 667 C CA . THR A 1 86 ? -8.280 9.327 12.885 1.00 80.88 86 THR A CA 1
ATOM 668 C C . THR A 1 86 ? -9.324 10.310 13.410 1.00 80.88 86 THR A C 1
ATOM 670 O O . THR A 1 86 ? -9.310 10.649 14.593 1.00 80.88 86 THR A O 1
ATOM 673 N N . GLU A 1 87 ? -10.276 10.714 12.573 1.00 83.06 87 GLU A N 1
ATOM 674 C CA . GLU A 1 87 ? -11.374 11.592 12.977 1.00 83.06 87 GLU A CA 1
ATOM 675 C C . GLU A 1 87 ? -12.288 10.924 14.013 1.00 83.06 87 GLU A C 1
ATOM 677 O O . GLU A 1 87 ? -12.587 11.516 15.051 1.00 83.06 87 GLU A O 1
ATOM 682 N N . VAL A 1 88 ? -12.633 9.646 13.817 1.00 78.25 88 VAL A N 1
ATOM 683 C CA . VAL A 1 88 ? -13.380 8.856 14.812 1.00 78.25 88 VAL A CA 1
ATOM 684 C C . VAL A 1 88 ? -12.615 8.760 16.136 1.00 78.25 88 VAL A C 1
ATOM 686 O O . VAL A 1 88 ? -13.212 8.900 17.208 1.00 78.25 88 VAL A O 1
ATOM 689 N N . LYS A 1 89 ? -11.292 8.552 16.093 1.00 73.38 89 LYS A N 1
ATOM 690 C CA . LYS A 1 89 ? -10.437 8.532 17.290 1.00 73.38 89 LYS A CA 1
ATOM 691 C C . LYS A 1 89 ? -10.494 9.871 18.029 1.00 73.38 89 LYS A C 1
ATOM 693 O O . LYS A 1 89 ? -10.708 9.874 19.241 1.00 73.38 89 LYS A O 1
ATOM 698 N N . ILE A 1 90 ? -10.364 10.991 17.317 1.00 80.50 90 ILE A N 1
ATOM 699 C CA . ILE A 1 90 ? -10.450 12.343 17.891 1.00 80.50 90 ILE A CA 1
ATOM 700 C C . ILE A 1 90 ? -11.830 12.582 18.510 1.00 80.50 90 ILE A C 1
ATOM 702 O O . ILE A 1 90 ? -11.910 12.989 19.667 1.00 80.50 90 ILE A O 1
ATOM 706 N N . GLN A 1 91 ? -12.913 12.255 17.804 1.00 76.56 91 GLN A N 1
ATOM 707 C CA . GLN A 1 91 ? -14.277 12.406 18.320 1.00 76.56 91 GLN A CA 1
ATOM 708 C C . GLN A 1 91 ? -14.517 11.572 19.587 1.00 76.56 91 GLN A C 1
ATOM 710 O O . GLN A 1 91 ? -15.146 12.045 20.536 1.00 76.56 91 GLN A O 1
ATOM 715 N N . ARG A 1 92 ? -13.998 10.338 19.649 1.00 70.88 92 ARG A N 1
ATOM 716 C CA . ARG A 1 92 ? -14.080 9.495 20.855 1.00 70.88 92 ARG A CA 1
ATOM 717 C C . ARG A 1 92 ? -13.256 10.063 22.011 1.00 70.88 92 ARG A C 1
ATOM 719 O O . ARG A 1 92 ? -13.738 10.067 23.142 1.00 70.88 92 ARG A O 1
ATOM 726 N N . MET A 1 93 ? -12.055 10.575 21.740 1.00 70.12 93 MET A N 1
ATOM 727 C CA . MET A 1 93 ? -11.225 11.241 22.751 1.00 70.12 93 MET A CA 1
ATOM 728 C C . MET A 1 93 ? -11.902 12.505 23.296 1.00 70.12 93 MET A C 1
ATOM 730 O O . MET A 1 93 ? -11.919 12.714 24.506 1.00 70.12 93 MET A O 1
ATOM 734 N N . GLN A 1 94 ? -12.531 13.300 22.429 1.00 66.62 94 GLN A N 1
ATOM 735 C CA . GLN A 1 94 ? -13.291 14.487 22.821 1.00 66.62 94 GLN A CA 1
ATOM 736 C C . GLN A 1 94 ? -14.533 14.121 23.645 1.00 66.62 94 GLN A C 1
ATOM 738 O O . GLN A 1 94 ? -14.728 14.683 24.720 1.00 66.62 94 GLN A O 1
ATOM 743 N N . ARG A 1 95 ? -15.313 13.106 23.239 1.00 59.09 95 ARG A N 1
ATOM 744 C CA . ARG A 1 95 ? -16.460 12.607 24.030 1.00 59.09 95 ARG A CA 1
ATOM 745 C C . ARG A 1 95 ? -16.053 12.079 25.410 1.00 59.09 95 ARG A C 1
ATOM 747 O O . ARG A 1 95 ? -16.814 12.238 26.361 1.00 59.09 95 ARG A O 1
ATOM 754 N N . CYS A 1 96 ? -14.866 11.484 25.540 1.00 52.16 96 CYS A N 1
ATOM 755 C CA . CYS A 1 96 ? -14.333 11.012 26.822 1.00 52.16 96 CYS A CA 1
ATOM 756 C C . CYS A 1 96 ? -13.835 12.164 27.726 1.00 52.16 96 CYS A C 1
ATOM 758 O O . CYS A 1 96 ? -13.853 12.037 28.950 1.00 52.16 96 CYS A O 1
ATOM 760 N N . GLY A 1 97 ? -13.448 13.309 27.148 1.00 48.53 97 GLY A N 1
ATOM 761 C CA . GLY A 1 97 ? -13.088 14.526 27.888 1.00 48.53 97 GLY A CA 1
ATOM 762 C C . GLY A 1 97 ? -14.292 15.350 28.366 1.00 48.53 97 GLY A C 1
ATOM 763 O O . GLY A 1 97 ? -14.237 15.957 29.432 1.00 48.53 97 GLY A O 1
ATOM 764 N N . SER A 1 98 ? -15.405 15.343 27.627 1.00 47.31 98 SER A N 1
ATOM 765 C CA . SER A 1 98 ? -16.598 16.141 27.959 1.00 47.31 98 SER A CA 1
ATOM 766 C C . SER A 1 98 ? -17.471 15.545 29.070 1.00 47.31 98 SER A C 1
ATOM 768 O O . SER A 1 98 ? -18.242 16.271 29.691 1.00 47.31 98 SER A O 1
ATOM 770 N N . SER A 1 99 ? -17.359 14.244 29.365 1.00 44.41 99 SER A N 1
ATOM 771 C CA . SER A 1 99 ? -18.233 13.591 30.354 1.00 44.41 99 SER A CA 1
ATOM 772 C C . SER A 1 99 ? -17.850 13.859 31.819 1.00 44.41 99 SER A C 1
ATOM 774 O O . SER A 1 99 ? -18.599 13.465 32.707 1.00 44.41 99 SER A O 1
ATOM 776 N N . LYS A 1 100 ? -16.716 14.520 32.095 1.00 46.59 100 LYS A N 1
ATOM 777 C CA . LYS A 1 100 ? -16.271 14.850 33.466 1.00 46.59 100 LYS A CA 1
ATOM 778 C C . LYS A 1 100 ? -16.485 16.311 33.880 1.00 46.59 100 LYS A C 1
ATOM 780 O O . LYS A 1 100 ? -16.263 16.623 35.041 1.00 46.59 100 LYS A O 1
ATOM 785 N N . ILE A 1 101 ? -16.934 17.189 32.978 1.00 46.16 101 ILE A N 1
ATOM 786 C CA . ILE A 1 101 ? -17.109 18.630 33.271 1.00 46.16 101 ILE A CA 1
ATOM 787 C C . ILE A 1 101 ? -18.585 19.003 33.535 1.00 46.16 101 ILE A C 1
ATOM 789 O O . ILE A 1 101 ? -18.875 20.109 33.962 1.00 46.16 101 ILE A O 1
ATOM 793 N N . LEU A 1 102 ? -19.532 18.072 33.367 1.00 44.00 102 LEU A N 1
ATOM 794 C CA . LEU A 1 102 ? -20.968 18.305 33.612 1.00 44.00 102 LEU A CA 1
ATOM 795 C C . LEU A 1 102 ? -21.496 17.699 34.933 1.00 44.00 102 LEU A C 1
ATOM 797 O O . LEU A 1 102 ? -22.703 17.547 35.089 1.00 44.00 102 LEU A O 1
ATOM 801 N N . GLN A 1 103 ? -20.618 17.347 35.882 1.00 44.00 103 GLN A N 1
ATOM 802 C CA . GLN A 1 103 ? -21.010 16.840 37.214 1.00 44.00 103 GLN A CA 1
ATOM 803 C C . GLN A 1 103 ? -20.307 17.537 38.399 1.00 44.00 103 GLN A C 1
ATOM 805 O O . GLN A 1 103 ? -20.218 16.952 39.476 1.00 44.00 103 GLN A O 1
ATOM 810 N N . LEU A 1 104 ? -19.829 18.775 38.235 1.00 40.81 104 LEU A N 1
ATOM 811 C CA . LEU A 1 104 ? -19.357 19.608 39.350 1.00 40.81 104 LEU A CA 1
ATOM 812 C C . LEU A 1 104 ? -20.133 20.921 39.409 1.00 40.81 104 LEU A C 1
ATOM 814 O O . LEU A 1 104 ? -20.311 21.528 38.330 1.00 40.81 104 LEU A O 1
#